Protein AF-A0A554KEC7-F1 (afdb_monomer_lite)

Foldseek 3Di:
DDPVLVVLLVQLLVLLLVLVVLVVVCVVVVNPVVSVVVNVVSVVVNVVSLVVSCVVPNNVVSCLLNVLSNLVSNVCCCCPVVVCPVVDDPVNVVVSVVSNVVSCVSPVPD

Radius of gyration: 15.35 Å; chains: 1; bounding box: 34×37×34 Å

Structure (mmCIF, N/CA/C/O backbone):
data_AF-A0A554KEC7-F1
#
_entry.id   AF-A0A554KEC7-F1
#
loop_
_atom_site.group_PDB
_atom_site.id
_atom_site.type_symbol
_atom_site.label_atom_id
_atom_site.label_alt_id
_atom_site.label_comp_id
_atom_site.label_asym_id
_atom_site.label_entity_id
_atom_site.label_seq_id
_atom_site.pdbx_PDB_ins_code
_atom_site.Cartn_x
_atom_site.Cartn_y
_atom_site.Cartn_z
_atom_site.occupancy
_atom_site.B_iso_or_equiv
_atom_site.auth_seq_id
_atom_site.auth_comp_id
_atom_site.auth_asym_id
_atom_site.auth_atom_id
_atom_site.pdbx_PDB_model_num
ATOM 1 N N . MET A 1 1 ? -18.067 -5.324 15.000 1.00 55.09 1 MET A N 1
ATOM 2 C CA . MET A 1 1 ? -17.530 -4.103 14.344 1.00 55.09 1 MET A CA 1
ATOM 3 C C . MET A 1 1 ? -18.666 -3.383 13.623 1.00 55.09 1 MET A C 1
ATOM 5 O O . MET A 1 1 ? -19.509 -4.067 13.065 1.00 55.09 1 MET A O 1
ATOM 9 N N . THR A 1 2 ? -18.745 -2.049 13.656 1.00 63.28 2 THR A N 1
ATOM 10 C CA . THR A 1 2 ? -19.805 -1.307 12.943 1.00 63.28 2 THR A CA 1
ATOM 11 C C . THR A 1 2 ? -19.380 -1.044 11.491 1.00 63.28 2 THR A C 1
ATOM 13 O O . THR A 1 2 ? -18.189 -0.877 11.221 1.00 63.28 2 THR A O 1
ATOM 16 N N . ILE A 1 3 ? -20.331 -0.981 10.554 1.00 63.09 3 ILE A N 1
ATOM 17 C CA . ILE A 1 3 ? -20.091 -0.670 9.126 1.00 63.09 3 ILE A CA 1
ATOM 18 C C . ILE A 1 3 ? -19.189 0.574 8.912 1.00 63.09 3 ILE A C 1
ATOM 20 O O . ILE A 1 3 ? -18.277 0.497 8.088 1.00 63.09 3 ILE A O 1
ATOM 24 N N . PRO A 1 4 ? -19.322 1.673 9.690 1.00 70.19 4 PRO A N 1
ATOM 25 C CA . PRO A 1 4 ? -18.437 2.837 9.580 1.00 70.19 4 PRO A CA 1
ATOM 26 C C . PRO A 1 4 ? -16.954 2.525 9.820 1.00 70.19 4 PRO A C 1
ATOM 28 O O . PRO A 1 4 ? -16.089 3.122 9.188 1.00 70.19 4 PRO A O 1
ATOM 31 N N . SER A 1 5 ? -16.648 1.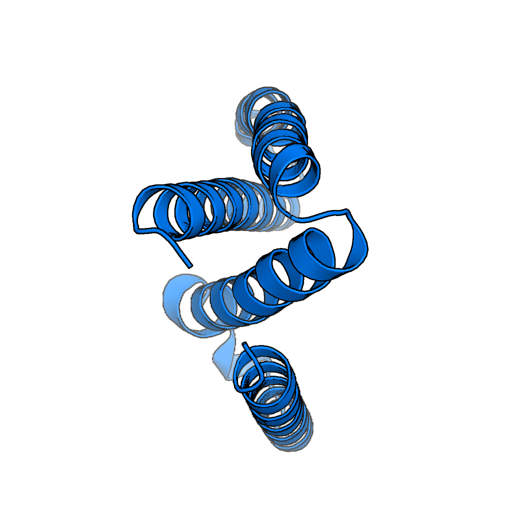573 10.711 1.00 79.56 5 SER A N 1
ATOM 32 C CA . SER A 1 5 ? -15.259 1.222 11.038 1.00 79.56 5 SER A CA 1
ATOM 33 C C . SER A 1 5 ? -14.555 0.456 9.916 1.00 79.56 5 SER A C 1
ATOM 35 O O . SER A 1 5 ? -13.393 0.730 9.633 1.00 79.56 5 SER A O 1
ATOM 37 N N . TRP A 1 6 ? -15.264 -0.440 9.226 1.00 85.00 6 TRP A N 1
ATOM 38 C CA . TRP A 1 6 ? -14.719 -1.149 8.065 1.00 85.00 6 TRP A CA 1
ATOM 39 C C . TRP A 1 6 ? -14.563 -0.244 6.847 1.00 85.00 6 TRP A C 1
ATOM 41 O O . TRP A 1 6 ? -13.586 -0.381 6.117 1.00 85.00 6 TRP A O 1
ATOM 51 N N . LEU A 1 7 ? -15.470 0.719 6.663 1.00 89.19 7 LEU A N 1
ATOM 52 C CA . LEU A 1 7 ? -15.330 1.724 5.615 1.00 89.19 7 LEU A CA 1
ATOM 53 C C . LEU A 1 7 ? -14.073 2.582 5.827 1.00 89.19 7 LEU A C 1
ATOM 55 O O . LEU A 1 7 ? -13.317 2.792 4.884 1.00 89.19 7 LEU A O 1
ATOM 59 N N . ALA A 1 8 ? -13.808 3.022 7.061 1.00 90.50 8 ALA A N 1
ATOM 60 C CA . ALA A 1 8 ? -12.601 3.785 7.384 1.00 90.50 8 ALA A CA 1
ATOM 61 C C . ALA A 1 8 ? -11.312 2.981 7.130 1.00 90.50 8 ALA A C 1
ATOM 63 O O . ALA A 1 8 ? -10.363 3.512 6.556 1.00 90.50 8 ALA A O 1
ATOM 64 N N . ILE A 1 9 ? -11.300 1.692 7.492 1.00 92.31 9 ILE A N 1
ATOM 65 C CA . ILE A 1 9 ? -10.187 0.775 7.195 1.00 92.31 9 ILE A CA 1
ATOM 66 C C . ILE A 1 9 ? -9.998 0.628 5.682 1.00 92.31 9 ILE A C 1
ATOM 68 O O . ILE A 1 9 ? -8.882 0.771 5.193 1.00 92.31 9 ILE A O 1
ATOM 72 N N . ALA A 1 10 ? -11.077 0.388 4.933 1.00 93.19 10 ALA A N 1
ATOM 73 C CA . ALA A 1 10 ? -11.017 0.236 3.482 1.00 93.19 10 ALA A CA 1
ATOM 74 C C . ALA A 1 10 ? -10.465 1.497 2.797 1.00 93.19 10 ALA A C 1
ATOM 76 O O . ALA A 1 10 ? -9.620 1.392 1.911 1.00 93.19 10 ALA A O 1
ATOM 77 N N . VAL A 1 11 ? -10.886 2.686 3.243 1.00 94.75 11 VAL A N 1
ATOM 78 C CA . VAL A 1 11 ? -10.353 3.964 2.749 1.00 94.75 11 VAL A CA 1
ATOM 79 C C . VAL A 1 11 ? -8.867 4.104 3.079 1.00 94.75 11 VAL A C 1
ATOM 81 O O . VAL A 1 11 ? -8.091 4.445 2.190 1.00 94.75 11 VAL A O 1
ATOM 84 N N . ALA A 1 12 ? -8.448 3.803 4.312 1.00 95.50 12 ALA A N 1
ATOM 85 C CA . ALA A 1 12 ? -7.039 3.875 4.701 1.00 95.50 12 ALA A CA 1
ATOM 86 C C . ALA A 1 12 ? -6.160 2.950 3.843 1.00 95.50 12 ALA A C 1
ATOM 88 O O . ALA A 1 12 ? -5.132 3.377 3.318 1.00 95.50 12 ALA A O 1
ATOM 89 N N . VAL A 1 13 ? -6.608 1.709 3.623 1.00 96.75 13 VAL A N 1
ATOM 90 C CA . VAL A 1 13 ? -5.919 0.736 2.763 1.00 96.75 13 VAL A CA 1
ATOM 91 C C . VAL A 1 13 ? -5.877 1.213 1.312 1.00 96.75 13 VAL A C 1
ATOM 93 O O . VAL A 1 13 ? -4.823 1.141 0.689 1.00 96.75 13 VAL A O 1
ATOM 96 N N . ALA A 1 14 ? -6.977 1.741 0.768 1.00 96.25 14 ALA A N 1
ATOM 97 C CA . ALA A 1 14 ? -7.026 2.222 -0.613 1.00 96.25 14 ALA A CA 1
ATOM 98 C C . ALA A 1 14 ? -6.085 3.415 -0.853 1.00 96.25 14 ALA A C 1
ATOM 100 O O . ALA A 1 14 ? -5.369 3.452 -1.859 1.00 96.25 14 ALA A O 1
ATOM 101 N N . VAL A 1 15 ? -6.044 4.372 0.078 1.00 96.75 15 VAL A N 1
ATOM 102 C CA . VAL A 1 15 ? -5.139 5.530 0.010 1.00 96.75 15 VAL A CA 1
ATOM 103 C C . VAL A 1 15 ? -3.682 5.077 0.118 1.00 96.75 15 VAL A C 1
ATOM 105 O O . VAL A 1 15 ? -2.858 5.479 -0.704 1.00 96.75 15 VAL A O 1
ATOM 108 N N . ALA A 1 16 ? -3.365 4.190 1.064 1.00 97.06 16 ALA A N 1
ATOM 109 C CA . ALA A 1 16 ? -2.019 3.640 1.225 1.00 97.06 16 ALA A CA 1
ATOM 110 C C . ALA A 1 16 ? -1.571 2.802 0.018 1.00 97.06 16 ALA A C 1
ATOM 112 O O . ALA A 1 16 ? -0.447 2.955 -0.459 1.00 97.06 16 ALA A O 1
ATOM 113 N N . ALA A 1 17 ? -2.451 1.972 -0.542 1.00 96.81 17 ALA A N 1
ATOM 114 C CA . ALA A 1 17 ? -2.163 1.191 -1.741 1.00 96.81 17 ALA A CA 1
ATOM 115 C C . ALA A 1 17 ? -1.918 2.096 -2.957 1.00 96.81 17 ALA A C 1
ATOM 117 O O . ALA A 1 17 ? -1.008 1.837 -3.748 1.00 96.81 17 ALA A O 1
ATOM 118 N N . SER A 1 18 ? -2.676 3.189 -3.079 1.00 95.50 18 SER A N 1
ATOM 119 C CA . SER A 1 18 ? -2.467 4.200 -4.119 1.00 95.50 18 SER A CA 1
ATOM 120 C C . SER A 1 18 ? -1.110 4.886 -3.957 1.00 95.50 18 SER A C 1
ATOM 122 O O . SER A 1 18 ? -0.359 4.980 -4.925 1.00 95.50 18 SER A O 1
ATOM 124 N N . ALA A 1 19 ? -0.752 5.296 -2.735 1.00 96.38 19 ALA A N 1
ATOM 125 C CA . ALA A 1 19 ? 0.553 5.885 -2.434 1.00 96.38 19 ALA A CA 1
ATOM 126 C C . ALA A 1 19 ? 1.705 4.931 -2.784 1.00 96.38 19 ALA A C 1
ATOM 128 O O . ALA A 1 19 ? 2.642 5.332 -3.471 1.00 96.38 19 ALA A O 1
ATOM 129 N N . ASN A 1 20 ? 1.597 3.657 -2.395 1.00 95.81 20 ASN A N 1
ATOM 130 C CA . ASN A 1 20 ? 2.586 2.626 -2.717 1.00 95.81 20 ASN A CA 1
ATOM 131 C C . ASN A 1 20 ? 2.708 2.395 -4.229 1.00 95.81 20 ASN A C 1
ATOM 133 O O . ASN A 1 20 ? 3.816 2.274 -4.744 1.00 95.81 20 ASN A O 1
ATOM 137 N N . SER A 1 21 ? 1.587 2.388 -4.952 1.00 94.69 21 SER A N 1
ATOM 138 C CA . SER A 1 21 ? 1.577 2.208 -6.409 1.00 94.69 21 SER A CA 1
ATOM 139 C C . SER A 1 21 ? 2.218 3.395 -7.131 1.00 94.69 21 SER A C 1
ATOM 141 O O . SER A 1 21 ? 3.027 3.205 -8.035 1.00 94.69 21 SER A O 1
ATOM 143 N N . VAL A 1 22 ? 1.909 4.625 -6.707 1.00 94.88 22 VAL A N 1
ATOM 144 C CA . VAL A 1 22 ? 2.538 5.844 -7.243 1.00 94.88 22 VAL A CA 1
ATOM 145 C C . VAL A 1 22 ? 4.029 5.869 -6.914 1.00 94.88 22 VAL A C 1
ATOM 147 O O . VAL A 1 22 ? 4.827 6.234 -7.772 1.00 94.88 22 VAL A O 1
ATOM 150 N N . ALA A 1 23 ? 4.428 5.449 -5.712 1.00 94.31 23 ALA A N 1
ATOM 151 C CA . ALA A 1 23 ? 5.835 5.359 -5.334 1.00 94.31 23 ALA A CA 1
ATOM 152 C C . ALA A 1 23 ? 6.588 4.331 -6.192 1.00 94.31 23 ALA A C 1
ATOM 154 O O . ALA A 1 23 ? 7.695 4.612 -6.650 1.00 94.31 23 ALA A O 1
ATOM 155 N N . ALA A 1 24 ? 5.973 3.176 -6.466 1.00 92.75 24 ALA A N 1
ATOM 156 C CA . ALA A 1 24 ? 6.528 2.165 -7.361 1.00 92.75 24 ALA A CA 1
ATOM 157 C C . ALA A 1 24 ? 6.679 2.695 -8.798 1.00 92.75 24 ALA A C 1
ATOM 159 O O . ALA A 1 24 ? 7.743 2.538 -9.397 1.00 92.75 24 ALA A O 1
ATOM 160 N N . LEU A 1 25 ? 5.664 3.390 -9.328 1.00 93.12 25 LEU A N 1
ATOM 161 C CA . LEU A 1 25 ? 5.733 4.051 -10.638 1.00 93.12 25 LEU A CA 1
ATOM 162 C C . LEU A 1 25 ? 6.827 5.121 -10.682 1.00 93.12 25 LEU A C 1
ATOM 164 O O . LEU A 1 25 ? 7.594 5.177 -11.640 1.00 93.12 25 LEU A O 1
ATOM 168 N N . TRP A 1 26 ? 6.935 5.936 -9.633 1.00 94.19 26 TRP A N 1
ATOM 169 C CA . TRP A 1 26 ? 7.950 6.979 -9.529 1.00 94.19 26 TRP A CA 1
ATOM 170 C C . TRP A 1 26 ? 9.366 6.402 -9.542 1.00 94.19 26 TRP A C 1
ATOM 172 O O . TRP A 1 26 ? 10.227 6.889 -10.277 1.00 94.19 26 TRP A O 1
ATOM 182 N N . ALA A 1 27 ? 9.602 5.339 -8.770 1.00 90.50 27 ALA A N 1
ATOM 183 C CA . ALA A 1 27 ? 10.883 4.642 -8.737 1.00 90.50 27 ALA A CA 1
ATOM 184 C C . ALA A 1 27 ? 11.194 3.944 -10.073 1.00 90.50 27 ALA A C 1
ATOM 186 O O . ALA A 1 27 ? 12.328 4.008 -10.550 1.00 90.50 27 ALA A O 1
ATOM 187 N N . GLY A 1 28 ? 10.189 3.320 -10.695 1.00 88.62 28 GLY A N 1
ATOM 188 C CA . GLY A 1 28 ? 10.316 2.668 -11.999 1.00 88.62 28 GLY A CA 1
ATOM 189 C C . GLY A 1 28 ? 10.639 3.647 -13.131 1.00 88.62 28 GLY A C 1
ATOM 190 O O . GLY A 1 28 ? 11.461 3.341 -13.994 1.00 88.62 28 GLY A O 1
ATOM 191 N N . ASP A 1 29 ? 10.069 4.852 -13.092 1.00 89.75 29 ASP A N 1
ATOM 192 C CA . ASP A 1 29 ? 10.276 5.912 -14.086 1.00 89.75 29 ASP A CA 1
ATOM 193 C C . ASP A 1 29 ? 11.445 6.850 -13.729 1.00 89.75 29 ASP A C 1
ATOM 195 O O . ASP A 1 29 ? 11.383 8.066 -13.916 1.00 89.75 29 ASP A O 1
ATOM 199 N N . LYS A 1 30 ? 12.524 6.294 -13.157 1.00 89.75 30 LYS A N 1
ATOM 200 C CA . LYS A 1 30 ? 13.775 7.009 -12.829 1.00 89.75 30 LYS A CA 1
ATOM 201 C C . LYS A 1 30 ? 13.561 8.310 -12.045 1.00 89.75 30 LYS A C 1
ATOM 203 O O . LYS A 1 30 ? 14.259 9.297 -12.272 1.00 89.75 30 LYS A O 1
ATOM 208 N N . LEU A 1 31 ? 12.619 8.296 -11.104 1.00 90.69 31 LEU A N 1
ATOM 209 C CA . LEU 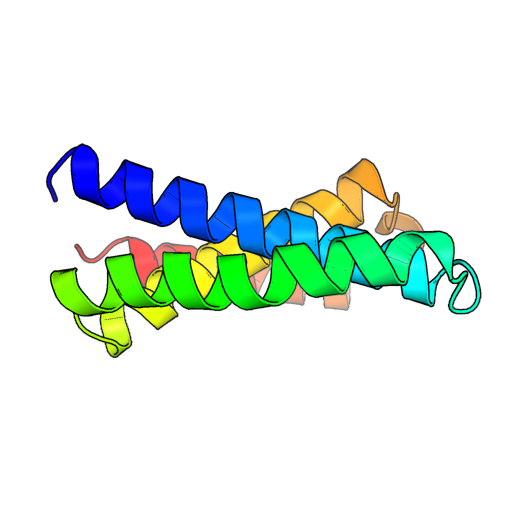A 1 31 ? 12.274 9.436 -10.255 1.00 90.69 31 LEU A CA 1
ATOM 210 C C . LEU A 1 31 ? 1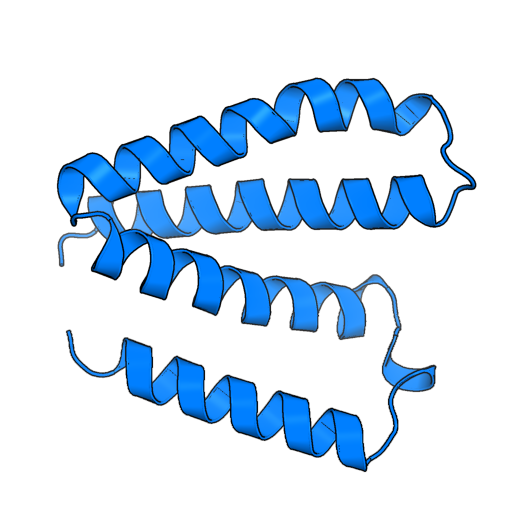1.691 10.632 -11.022 1.00 90.69 31 LEU A C 1
ATOM 212 O O . LEU A 1 31 ? 11.891 11.782 -10.626 1.00 90.69 31 LEU A O 1
ATOM 216 N N . SER A 1 32 ? 10.924 10.371 -12.084 1.00 90.69 32 SER A N 1
ATOM 217 C CA . SER A 1 32 ? 10.229 11.405 -12.856 1.00 90.69 32 SER A CA 1
ATOM 218 C C . SER A 1 32 ? 9.468 12.394 -11.954 1.00 90.69 32 SER A C 1
ATOM 220 O O . SER A 1 32 ? 8.675 11.983 -11.100 1.00 90.69 32 SER A O 1
ATOM 222 N N . PRO A 1 33 ? 9.669 13.715 -12.121 1.00 91.00 33 PRO A N 1
ATOM 223 C CA . PRO A 1 33 ? 9.127 14.720 -11.208 1.00 91.00 33 PRO A CA 1
ATOM 224 C C . PRO A 1 33 ? 7.595 14.786 -11.218 1.00 91.00 33 PRO A C 1
ATOM 226 O O . PRO A 1 33 ? 7.013 15.372 -10.311 1.00 91.00 33 PRO A O 1
ATOM 229 N N . ILE A 1 34 ? 6.927 14.167 -12.197 1.00 91.81 34 ILE A N 1
ATOM 230 C CA . ILE A 1 34 ? 5.465 14.173 -12.322 1.00 91.81 34 ILE A CA 1
ATOM 231 C C . ILE A 1 34 ? 4.752 13.442 -11.173 1.00 91.81 34 ILE A C 1
ATOM 233 O O . ILE A 1 34 ? 3.629 13.799 -10.821 1.00 91.81 34 ILE A O 1
ATOM 237 N N . TYR A 1 35 ? 5.406 12.459 -10.547 1.00 92.50 35 TYR A N 1
ATOM 238 C CA . TYR A 1 35 ? 4.828 11.687 -9.441 1.00 92.50 35 TYR A CA 1
ATOM 239 C C . TYR A 1 35 ? 5.080 12.324 -8.068 1.00 92.50 35 TYR A C 1
ATOM 241 O O . TYR A 1 35 ? 4.381 12.010 -7.104 1.00 92.50 35 TYR A O 1
ATOM 249 N N . LEU A 1 36 ? 6.042 13.247 -7.965 1.00 91.19 36 LEU A N 1
ATOM 250 C CA . LEU A 1 36 ? 6.407 13.890 -6.701 1.00 91.19 36 LEU A CA 1
ATOM 251 C C . LEU A 1 36 ? 5.238 14.689 -6.080 1.00 91.19 36 LEU A C 1
ATOM 253 O O . LEU A 1 36 ? 4.983 14.507 -4.887 1.00 91.19 36 LEU A O 1
ATOM 257 N N . PRO A 1 37 ? 4.467 15.509 -6.831 1.00 94.44 37 PRO A N 1
ATOM 258 C CA . PRO A 1 37 ? 3.298 16.201 -6.283 1.00 94.44 37 PRO A CA 1
ATOM 259 C C . PRO A 1 37 ? 2.220 15.237 -5.775 1.00 94.44 37 PRO A C 1
ATOM 261 O O . PRO A 1 37 ? 1.621 15.475 -4.729 1.00 94.44 37 PRO A O 1
ATOM 264 N N . LEU A 1 38 ? 1.999 14.126 -6.488 1.00 93.69 38 LEU A N 1
ATOM 265 C CA . LEU A 1 38 ? 1.054 13.088 -6.074 1.00 93.69 38 LEU A CA 1
ATOM 266 C C . LEU A 1 38 ? 1.479 12.459 -4.743 1.00 93.69 38 LEU A C 1
ATOM 268 O O . LEU A 1 38 ? 0.651 12.320 -3.848 1.00 93.69 38 LEU A O 1
ATOM 272 N N . LEU A 1 39 ? 2.765 12.142 -4.573 1.00 94.12 39 LEU A N 1
ATOM 273 C CA . LEU A 1 39 ? 3.296 11.591 -3.321 1.00 94.12 39 LEU A CA 1
ATOM 274 C C . LEU A 1 39 ? 3.237 12.589 -2.161 1.00 94.12 39 LEU A C 1
ATOM 276 O O . LEU A 1 39 ? 2.904 12.198 -1.042 1.00 94.12 39 LEU A O 1
ATOM 280 N N . LEU A 1 40 ? 3.494 13.873 -2.425 1.00 94.94 40 LEU A N 1
ATOM 281 C CA . LEU A 1 40 ? 3.363 14.951 -1.439 1.00 94.94 40 LEU A CA 1
ATOM 282 C C . LEU A 1 40 ? 1.934 15.083 -0.896 1.00 94.94 40 LEU A C 1
ATOM 284 O O . LEU A 1 40 ? 1.764 15.424 0.271 1.00 94.94 40 LEU A O 1
ATOM 288 N N . ILE A 1 41 ? 0.921 14.793 -1.716 1.00 95.06 41 ILE A N 1
ATOM 289 C CA . ILE A 1 41 ? -0.491 14.820 -1.308 1.00 95.06 41 ILE A CA 1
ATOM 290 C C . ILE A 1 41 ? -0.907 13.493 -0.661 1.00 95.06 41 ILE A C 1
ATOM 292 O O . ILE A 1 41 ? -1.584 13.487 0.366 1.00 95.06 41 ILE A O 1
ATOM 296 N N . LEU A 1 42 ? -0.509 12.359 -1.239 1.00 95.06 42 LEU A N 1
ATOM 297 C CA . LEU A 1 42 ? -0.921 11.039 -0.758 1.00 95.06 42 LEU A CA 1
ATOM 298 C C . LEU A 1 42 ? -0.295 10.691 0.593 1.00 95.06 42 LEU A C 1
ATOM 300 O O . LEU A 1 42 ? -0.983 10.141 1.446 1.00 95.06 42 LEU A O 1
ATOM 304 N N . SER A 1 43 ? 0.969 11.050 0.825 1.00 94.56 43 SER A N 1
ATOM 305 C CA . SER A 1 43 ? 1.674 10.753 2.078 1.00 94.56 43 SER A CA 1
ATOM 306 C C . SER A 1 43 ? 0.931 11.253 3.332 1.00 94.56 43 SER A C 1
ATOM 308 O O . SER A 1 43 ? 0.583 10.425 4.179 1.00 94.56 43 SER A O 1
ATOM 310 N N . PRO A 1 44 ? 0.574 12.548 3.470 1.00 96.19 44 PRO A N 1
ATOM 311 C CA . PRO A 1 44 ? -0.191 13.009 4.628 1.00 96.19 44 PRO A CA 1
ATOM 312 C C . PRO A 1 44 ? -1.583 12.368 4.711 1.00 96.19 44 PRO A C 1
ATOM 314 O O . PRO A 1 44 ? -2.057 12.106 5.814 1.00 96.19 44 PRO A O 1
ATOM 317 N N . LEU A 1 45 ? -2.228 12.053 3.581 1.00 95.19 45 LEU A N 1
ATOM 318 C CA . LEU A 1 45 ? -3.524 11.364 3.584 1.00 95.19 45 LEU A CA 1
ATOM 319 C C . LEU A 1 45 ? -3.429 9.943 4.153 1.00 95.19 45 LEU A C 1
ATOM 321 O O . LEU A 1 45 ? -4.332 9.527 4.884 1.00 95.19 45 LEU A O 1
ATOM 325 N N . VAL A 1 46 ? -2.340 9.218 3.884 1.00 96.38 46 VAL A N 1
ATOM 326 C CA . VAL A 1 46 ? -2.081 7.909 4.506 1.00 96.38 46 VAL A CA 1
ATOM 327 C C . VAL A 1 46 ? -2.022 8.054 6.026 1.00 96.38 46 VAL A C 1
ATOM 329 O O . VAL A 1 46 ? -2.737 7.351 6.737 1.00 96.38 46 VAL A O 1
ATOM 332 N N . PHE A 1 47 ? -1.254 9.019 6.539 1.00 95.31 47 PHE A N 1
ATOM 333 C CA . PHE A 1 47 ? -1.142 9.235 7.986 1.00 95.31 47 PHE A CA 1
ATOM 334 C C . PHE A 1 47 ? -2.457 9.690 8.630 1.00 95.31 47 PHE A C 1
ATOM 336 O O . PHE A 1 47 ? -2.804 9.216 9.713 1.00 95.31 47 PHE A O 1
ATOM 343 N N . VAL A 1 48 ? -3.220 10.567 7.971 1.00 95.38 48 VAL A N 1
ATOM 344 C CA . VAL A 1 48 ? -4.524 11.032 8.472 1.00 95.38 48 VAL A CA 1
ATOM 345 C C . VAL A 1 48 ? -5.530 9.884 8.531 1.00 95.38 48 VAL A C 1
ATOM 347 O O . VAL A 1 48 ? -6.159 9.671 9.567 1.00 95.38 48 VAL A O 1
ATOM 350 N N . THR A 1 49 ? -5.672 9.114 7.451 1.00 94.44 49 THR A N 1
ATOM 351 C CA . THR A 1 49 ? -6.623 7.990 7.404 1.00 94.44 49 THR A CA 1
ATOM 352 C C . THR A 1 49 ? -6.253 6.889 8.397 1.00 94.44 49 THR A C 1
ATOM 354 O O . THR A 1 49 ? -7.128 6.383 9.103 1.00 94.44 49 THR A O 1
ATOM 357 N N . PHE A 1 50 ? -4.962 6.592 8.550 1.00 93.69 50 PHE A N 1
ATOM 358 C CA . PHE A 1 50 ? -4.465 5.679 9.577 1.00 93.69 50 PHE A CA 1
ATOM 359 C C . PHE A 1 50 ? -4.749 6.187 11.000 1.00 93.69 50 PHE A C 1
ATOM 361 O O . PHE A 1 50 ? -5.211 5.433 11.863 1.00 93.69 50 PHE A O 1
ATOM 368 N N . GLY A 1 51 ? -4.516 7.479 11.248 1.00 93.06 51 GLY A N 1
ATOM 369 C CA . GLY A 1 51 ? -4.781 8.126 12.532 1.00 93.06 51 GLY A CA 1
ATOM 370 C C . GLY A 1 51 ? -6.254 8.047 12.935 1.00 93.06 51 GLY A C 1
ATOM 371 O O . GLY A 1 51 ? -6.557 7.710 14.078 1.00 93.06 51 GLY A O 1
ATOM 372 N N . ILE A 1 52 ? -7.173 8.263 11.989 1.00 92.06 52 ILE A N 1
ATOM 373 C CA . ILE A 1 52 ? -8.625 8.152 12.212 1.00 92.06 52 ILE A CA 1
ATOM 374 C C . ILE A 1 52 ? -9.024 6.735 12.643 1.00 92.06 52 ILE A C 1
ATOM 376 O O . ILE A 1 52 ? -9.829 6.562 13.559 1.00 92.06 52 ILE A O 1
ATOM 380 N N . VAL A 1 53 ? -8.464 5.697 12.019 1.00 91.62 53 VAL A N 1
ATOM 381 C CA . VAL A 1 53 ? -8.755 4.315 12.434 1.00 91.62 53 VAL A CA 1
ATOM 382 C C . VAL A 1 53 ? -8.153 4.039 13.814 1.00 91.62 53 VAL A C 1
ATOM 384 O O . VAL A 1 53 ? -8.823 3.469 14.681 1.00 91.62 53 VAL A O 1
ATOM 387 N N . THR A 1 54 ? -6.929 4.510 14.050 1.00 93.00 54 THR A N 1
ATOM 388 C CA . THR A 1 54 ? -6.191 4.318 15.305 1.00 93.00 54 THR A CA 1
ATOM 389 C C . THR A 1 54 ? -6.906 4.915 16.513 1.00 93.00 54 THR A C 1
ATOM 391 O O . THR A 1 54 ? -6.991 4.251 17.546 1.00 93.00 54 THR A O 1
ATOM 394 N N . THR A 1 55 ? -7.481 6.116 16.406 1.00 91.00 55 THR A N 1
ATOM 395 C CA . THR A 1 55 ? -8.227 6.737 17.518 1.00 91.00 55 THR A CA 1
ATOM 396 C C . THR A 1 55 ? -9.476 5.946 17.910 1.00 91.00 55 THR A C 1
ATOM 398 O O . THR A 1 55 ? -9.909 6.019 19.057 1.00 91.00 55 THR A O 1
ATOM 401 N N . SER A 1 56 ? -10.035 5.153 16.990 1.00 86.00 56 SER A N 1
ATOM 402 C CA . SER A 1 56 ? -11.247 4.358 17.229 1.00 86.00 56 SER A CA 1
ATOM 403 C C . SER A 1 56 ? -10.993 2.911 17.676 1.00 86.00 56 SER A C 1
ATOM 405 O O . SER A 1 56 ? -11.856 2.311 18.319 1.00 86.00 56 SER A O 1
ATOM 407 N N . LYS A 1 57 ? -9.842 2.320 17.319 1.00 82.94 57 LYS A N 1
ATOM 408 C CA . LYS A 1 57 ? -9.531 0.890 17.541 1.00 82.94 57 LYS A CA 1
ATOM 409 C C . LYS A 1 57 ? -8.268 0.630 18.359 1.00 82.94 57 LYS A C 1
ATOM 411 O O . LYS A 1 57 ? -8.036 -0.508 18.754 1.00 82.94 57 LYS A O 1
ATOM 416 N N . GLY A 1 58 ? -7.470 1.659 18.626 1.00 88.50 58 GLY A N 1
ATOM 417 C CA . GLY A 1 5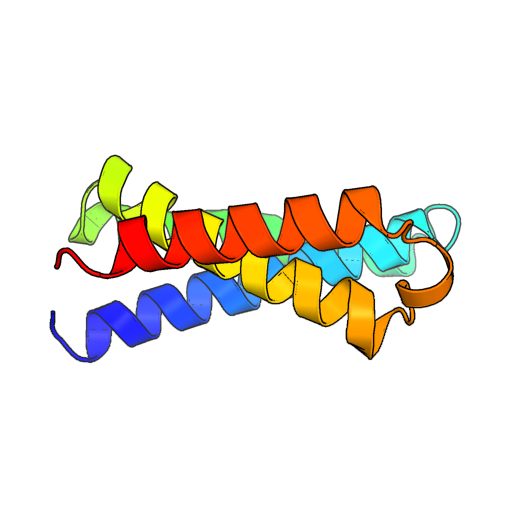8 ? -6.139 1.518 19.200 1.00 88.50 58 GLY A CA 1
ATOM 418 C C . GLY A 1 58 ? -5.097 1.127 18.151 1.00 88.50 58 GLY A C 1
ATOM 419 O O . GLY A 1 58 ? -5.397 0.508 17.129 1.00 88.50 58 GLY A O 1
ATOM 420 N N . LEU A 1 59 ? -3.846 1.497 18.425 1.00 89.8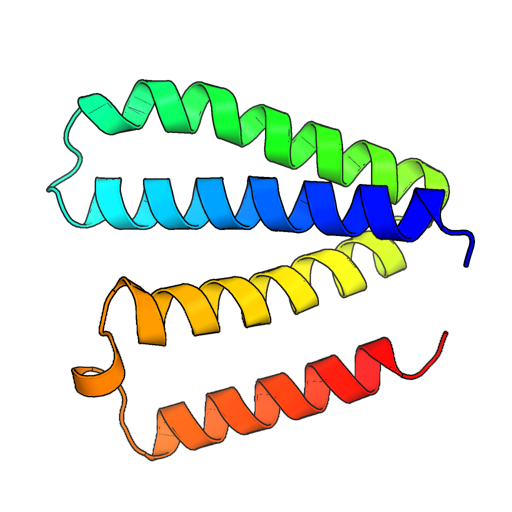1 59 LEU A N 1
ATOM 421 C CA . LEU A 1 59 ? -2.740 1.389 17.471 1.00 89.81 59 LEU A CA 1
ATOM 422 C C . LEU A 1 59 ? -2.458 -0.052 17.037 1.00 89.81 59 LEU A C 1
ATOM 424 O O . LEU A 1 59 ? -2.278 -0.304 15.853 1.00 89.81 59 LEU A O 1
ATOM 428 N N . SER A 1 60 ? -2.456 -0.999 17.980 1.00 89.38 60 SER A N 1
ATOM 429 C CA . SER A 1 60 ? -2.115 -2.398 17.688 1.00 89.38 60 SER A CA 1
ATOM 430 C C . SER A 1 60 ? -3.104 -3.050 16.717 1.00 89.38 60 SER A C 1
ATOM 432 O O . SER A 1 60 ? -2.682 -3.693 15.759 1.00 89.38 60 SER A O 1
ATOM 434 N N . ILE A 1 61 ? -4.410 -2.836 16.920 1.00 86.25 61 ILE A N 1
ATOM 435 C CA . ILE A 1 61 ? -5.451 -3.393 16.045 1.00 86.25 61 ILE A CA 1
ATOM 436 C C . ILE A 1 61 ? -5.459 -2.658 14.703 1.00 86.25 61 ILE A C 1
ATOM 438 O O . ILE A 1 61 ? -5.526 -3.299 13.658 1.00 86.25 61 ILE A O 1
ATOM 442 N N . ALA A 1 62 ? -5.372 -1.323 14.716 1.00 89.75 62 ALA A N 1
ATOM 443 C CA . ALA A 1 62 ? -5.386 -0.525 13.493 1.00 89.75 62 ALA A CA 1
ATOM 444 C C . ALA A 1 62 ? -4.195 -0.848 12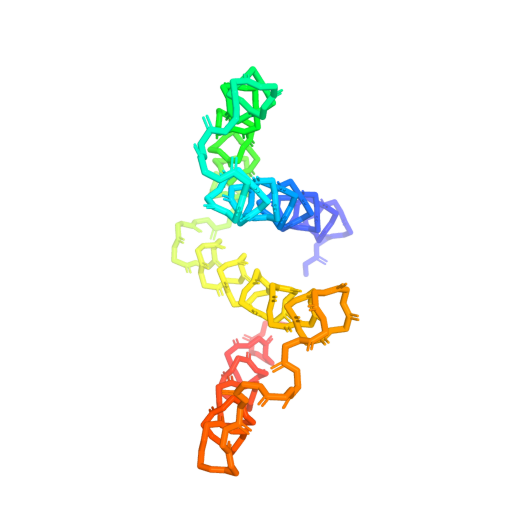.578 1.00 89.75 62 ALA A C 1
ATOM 446 O O . ALA A 1 62 ? -4.416 -1.164 11.413 1.00 89.75 62 ALA A O 1
ATOM 447 N N . SER A 1 63 ? -2.967 -0.845 13.112 1.00 91.94 63 SER A N 1
ATOM 448 C CA . SER A 1 63 ? -1.760 -1.251 12.375 1.00 91.94 63 SER A CA 1
ATOM 449 C C . SER A 1 63 ? -1.887 -2.681 11.875 1.00 91.94 63 SER A C 1
ATOM 451 O O . SER A 1 63 ? -1.795 -2.922 10.678 1.00 91.94 63 SER A O 1
ATOM 453 N N . GLY A 1 64 ? -2.224 -3.618 12.764 1.00 91.56 64 GLY A N 1
ATOM 454 C CA . GLY A 1 64 ? -2.340 -5.023 12.399 1.00 91.56 64 GLY A CA 1
ATOM 455 C C . GLY A 1 64 ? -3.300 -5.281 11.238 1.00 91.56 64 GLY A C 1
ATOM 456 O O . GLY A 1 64 ? -2.966 -6.023 10.318 1.00 91.56 64 GLY A O 1
ATOM 457 N N . VAL A 1 65 ? -4.475 -4.649 11.246 1.00 91.25 65 VAL A N 1
ATOM 458 C CA . VAL A 1 65 ? -5.482 -4.828 10.193 1.00 91.25 65 VAL A CA 1
ATOM 459 C C . VAL A 1 65 ? -5.111 -4.072 8.916 1.00 91.25 65 VAL A C 1
ATOM 461 O O . VAL A 1 65 ? -5.146 -4.664 7.837 1.00 91.25 65 VAL A O 1
ATOM 464 N N . ILE A 1 66 ? -4.766 -2.783 9.014 1.00 93.94 66 ILE A N 1
ATOM 465 C CA . ILE A 1 66 ? -4.474 -1.948 7.839 1.00 93.94 66 ILE A CA 1
ATOM 466 C C . ILE A 1 66 ? -3.230 -2.462 7.122 1.00 93.94 66 ILE A C 1
ATOM 468 O O . ILE A 1 66 ? -3.287 -2.655 5.911 1.00 93.94 66 ILE A O 1
ATOM 472 N N . ASP A 1 67 ? -2.143 -2.735 7.843 1.00 94.44 67 ASP A N 1
ATOM 473 C CA . ASP A 1 67 ? -0.878 -3.145 7.232 1.00 94.44 67 ASP A CA 1
ATOM 474 C C . ASP A 1 67 ? -1.005 -4.530 6.589 1.00 94.44 67 ASP A C 1
ATOM 476 O O . ASP A 1 67 ? -0.523 -4.747 5.480 1.00 94.44 67 ASP A O 1
ATOM 480 N N . SER A 1 68 ? -1.741 -5.450 7.219 1.00 94.44 68 SER A N 1
ATOM 481 C CA . SER A 1 68 ? -2.011 -6.768 6.636 1.00 94.44 68 SER A CA 1
ATOM 482 C C . SER A 1 68 ? -2.836 -6.678 5.349 1.00 94.44 68 SER A C 1
ATOM 484 O O . SER A 1 68 ? -2.497 -7.295 4.338 1.00 94.44 68 SER A O 1
ATOM 486 N N . LEU A 1 69 ? -3.911 -5.885 5.352 1.00 94.19 69 LEU A N 1
ATOM 487 C CA . LEU A 1 69 ? -4.722 -5.663 4.152 1.00 94.19 69 LEU A CA 1
ATOM 488 C C . LEU A 1 69 ? -3.941 -4.918 3.069 1.00 94.19 69 LEU A C 1
ATOM 490 O O . LEU A 1 69 ? -4.094 -5.225 1.885 1.00 94.19 69 LEU A O 1
ATOM 494 N N . LEU A 1 70 ? -3.087 -3.972 3.459 1.00 96.38 70 LEU A N 1
ATOM 495 C CA . LEU A 1 70 ? -2.206 -3.253 2.553 1.00 96.38 70 LEU A CA 1
ATOM 496 C C . LEU A 1 70 ? -1.225 -4.210 1.882 1.00 96.38 70 LEU A C 1
ATOM 498 O O . LEU A 1 70 ? -1.109 -4.152 0.665 1.00 96.38 70 LEU A O 1
ATOM 502 N N . VAL A 1 71 ? -0.596 -5.121 2.631 1.00 95.69 71 VAL A N 1
ATOM 503 C CA . VAL A 1 71 ? 0.290 -6.159 2.080 1.00 95.69 71 VAL A CA 1
ATOM 504 C C . VAL A 1 71 ? -0.444 -7.018 1.052 1.00 95.69 71 VAL A C 1
ATOM 506 O O . VAL A 1 71 ? 0.058 -7.195 -0.055 1.00 95.69 71 VAL A O 1
ATOM 509 N N . LEU A 1 72 ? -1.646 -7.515 1.364 1.00 94.75 72 LEU A N 1
ATOM 510 C CA . LEU A 1 72 ? -2.432 -8.294 0.397 1.00 94.75 72 LEU A CA 1
ATOM 511 C C . LEU A 1 72 ? -2.758 -7.480 -0.860 1.00 94.75 72 LEU A C 1
ATOM 513 O O . LEU A 1 72 ? -2.629 -7.973 -1.981 1.00 94.75 72 LEU A O 1
ATOM 517 N N . THR A 1 73 ? -3.163 -6.225 -0.671 1.00 95.19 73 THR A N 1
ATOM 518 C CA . THR A 1 73 ? -3.569 -5.336 -1.762 1.00 95.19 73 THR A CA 1
ATOM 519 C C . THR A 1 73 ? -2.382 -4.974 -2.653 1.00 95.19 73 THR A C 1
ATOM 521 O O . THR A 1 73 ? -2.501 -5.035 -3.874 1.00 95.19 73 THR A O 1
ATOM 524 N N . THR A 1 74 ? -1.221 -4.645 -2.085 1.00 94.81 74 THR A N 1
ATOM 525 C CA . THR A 1 74 ? -0.020 -4.324 -2.867 1.00 94.81 74 THR A CA 1
ATOM 526 C C . THR A 1 74 ? 0.576 -5.548 -3.539 1.00 94.81 74 THR A C 1
ATOM 528 O O . THR A 1 74 ? 0.994 -5.430 -4.686 1.00 94.81 74 THR A O 1
ATOM 531 N N . MET A 1 75 ? 0.557 -6.725 -2.901 1.00 94.75 75 MET A N 1
ATOM 532 C CA . MET A 1 75 ? 0.920 -7.983 -3.565 1.00 94.75 75 MET A CA 1
ATOM 533 C C . MET A 1 75 ? 0.028 -8.229 -4.783 1.00 94.75 75 MET A C 1
ATOM 535 O O . MET A 1 75 ? 0.532 -8.523 -5.864 1.00 94.75 75 MET A O 1
ATOM 539 N N . PHE A 1 76 ? -1.290 -8.068 -4.637 1.00 94.06 76 PHE A N 1
ATOM 540 C CA . PHE A 1 76 ? -2.226 -8.220 -5.748 1.00 94.06 76 PHE A CA 1
ATOM 541 C C . PHE A 1 76 ? -1.963 -7.201 -6.866 1.00 94.06 76 PHE A C 1
ATOM 543 O O . PHE A 1 76 ? -1.901 -7.579 -8.034 1.00 94.06 76 PHE A O 1
ATOM 550 N N . ILE A 1 77 ? -1.755 -5.927 -6.523 1.00 94.38 77 ILE A N 1
ATOM 551 C CA . ILE A 1 77 ? -1.432 -4.865 -7.485 1.00 94.38 77 ILE A CA 1
ATOM 552 C C . ILE A 1 77 ? -0.106 -5.151 -8.213 1.00 94.38 77 ILE A C 1
ATOM 554 O O . ILE A 1 77 ? -0.067 -5.062 -9.438 1.00 94.38 77 ILE A O 1
ATOM 558 N N . GLY A 1 78 ? 0.955 -5.535 -7.499 1.00 93.31 78 GLY A N 1
ATOM 559 C CA . GLY A 1 78 ? 2.260 -5.901 -8.071 1.00 93.31 78 GLY A CA 1
ATOM 560 C C . GLY A 1 78 ? 2.149 -7.052 -9.067 1.00 93.31 78 GLY A C 1
ATOM 561 O O . GLY A 1 78 ? 2.535 -6.952 -10.234 1.00 93.31 78 GLY A O 1
ATOM 562 N N . LEU A 1 79 ? 1.502 -8.133 -8.638 1.00 93.38 79 LEU A N 1
ATOM 563 C CA . LEU A 1 79 ? 1.274 -9.303 -9.475 1.00 93.38 79 LEU A CA 1
ATOM 564 C C . LEU A 1 79 ? 0.432 -8.973 -10.713 1.00 93.38 79 LEU A C 1
ATOM 566 O O . LEU A 1 79 ? 0.834 -9.278 -11.835 1.00 93.38 79 LEU A O 1
ATOM 570 N N . VAL A 1 80 ? -0.740 -8.366 -10.525 1.00 91.94 80 VAL A N 1
ATOM 571 C CA . VAL A 1 80 ? -1.750 -8.228 -11.583 1.00 91.94 80 VAL A CA 1
ATOM 572 C C . VAL A 1 80 ? -1.534 -6.982 -12.437 1.00 91.94 80 VAL A C 1
ATOM 574 O O . VAL A 1 80 ? -1.517 -7.095 -13.659 1.00 91.94 80 VAL A O 1
ATOM 577 N N . LEU A 1 81 ? -1.371 -5.806 -11.825 1.00 90.38 81 LEU A N 1
ATOM 578 C CA . LEU A 1 81 ? -1.272 -4.536 -12.556 1.00 90.38 81 LEU A CA 1
ATOM 579 C C . LEU A 1 81 ? 0.143 -4.275 -13.074 1.00 90.38 81 LEU A C 1
ATOM 581 O O . LEU A 1 81 ? 0.297 -3.816 -14.204 1.00 90.38 81 LEU A O 1
ATOM 585 N N . PHE A 1 82 ? 1.172 -4.592 -12.284 1.00 90.81 82 PHE A N 1
ATOM 586 C CA . PHE A 1 82 ? 2.570 -4.421 -12.701 1.00 90.81 82 PHE A CA 1
ATOM 587 C C . PHE A 1 82 ? 3.147 -5.647 -13.427 1.00 90.81 82 PHE A C 1
ATOM 589 O O . PHE A 1 82 ? 4.250 -5.585 -13.974 1.00 90.81 82 PHE A O 1
ATOM 596 N N . GLY A 1 83 ? 2.395 -6.752 -13.500 1.00 89.56 83 GLY A N 1
ATOM 597 C CA . GLY A 1 83 ? 2.794 -7.947 -14.244 1.00 89.56 83 GLY A CA 1
ATOM 598 C C . GLY A 1 83 ? 4.042 -8.621 -13.668 1.00 89.56 83 GLY A C 1
ATOM 599 O O . GLY A 1 83 ? 4.845 -9.191 -14.414 1.00 89.56 83 GLY A O 1
ATOM 600 N N . GLU A 1 84 ? 4.228 -8.550 -12.349 1.00 91.06 84 GLU A N 1
ATOM 601 C CA . GLU A 1 84 ? 5.447 -9.005 -11.674 1.00 91.06 84 GLU A CA 1
ATOM 602 C C . GLU A 1 84 ? 5.568 -10.530 -11.553 1.00 91.06 84 GLU A C 1
ATOM 604 O O . GLU A 1 84 ? 6.592 -11.026 -11.088 1.00 91.06 84 GLU A O 1
ATOM 609 N N . TRP A 1 85 ? 4.590 -11.297 -12.053 1.00 90.50 85 TRP A N 1
ATOM 610 C CA . TRP A 1 85 ? 4.630 -12.768 -12.107 1.00 90.50 85 TRP A CA 1
ATOM 611 C C . TRP A 1 85 ? 5.941 -13.324 -12.671 1.00 90.50 85 TRP A C 1
ATOM 613 O O . TRP A 1 85 ? 6.428 -14.354 -12.215 1.00 90.50 85 TRP A O 1
ATOM 623 N N . LYS A 1 86 ? 6.535 -12.632 -13.650 1.00 89.00 86 LYS A N 1
ATOM 624 C CA . LYS A 1 86 ? 7.784 -13.050 -14.304 1.00 89.00 86 LYS A CA 1
ATOM 625 C C . LYS A 1 86 ? 9.039 -12.882 -13.438 1.00 89.00 86 LYS A C 1
ATOM 627 O O . LYS A 1 86 ? 10.079 -13.431 -13.783 1.00 89.00 86 LYS A O 1
ATOM 632 N N . TYR A 1 87 ? 8.959 -12.115 -12.353 1.00 88.00 87 TYR A N 1
ATOM 633 C CA . TYR A 1 87 ? 10.078 -11.850 -11.445 1.00 88.00 87 TYR A CA 1
ATOM 634 C C . TYR A 1 87 ? 10.041 -12.719 -10.182 1.00 88.00 87 TYR A C 1
ATOM 636 O O . TYR A 1 87 ? 10.936 -12.619 -9.345 1.00 88.00 87 TYR A O 1
ATOM 644 N N . ILE A 1 88 ? 9.017 -13.565 -10.036 1.00 91.31 88 ILE A N 1
ATOM 645 C CA . ILE A 1 88 ? 8.757 -14.315 -8.809 1.00 91.31 88 ILE A CA 1
ATOM 646 C C . ILE A 1 88 ? 9.155 -15.773 -8.994 1.00 91.31 88 ILE A C 1
ATOM 648 O O . ILE A 1 88 ? 8.693 -16.472 -9.892 1.00 91.31 88 ILE A O 1
ATOM 652 N N . THR A 1 89 ? 10.017 -16.244 -8.100 1.00 93.69 89 THR A N 1
ATOM 653 C CA . THR A 1 89 ? 10.393 -17.658 -8.009 1.00 93.69 89 THR A CA 1
ATOM 654 C C . THR A 1 89 ? 9.314 -18.474 -7.292 1.00 93.69 89 THR A C 1
ATOM 656 O O . THR A 1 89 ? 8.570 -17.952 -6.460 1.00 93.69 89 THR A O 1
ATOM 659 N N . ASN A 1 90 ? 9.278 -19.790 -7.526 1.00 92.12 90 ASN A N 1
ATOM 660 C CA . ASN A 1 90 ? 8.342 -20.692 -6.838 1.00 92.12 90 ASN A CA 1
ATOM 661 C C . ASN A 1 90 ? 8.448 -20.600 -5.303 1.00 92.12 90 ASN A C 1
ATOM 663 O O . ASN A 1 90 ? 7.436 -20.661 -4.610 1.00 92.12 90 ASN A O 1
ATOM 667 N N . LEU A 1 91 ? 9.658 -20.402 -4.766 1.00 94.56 91 LEU A N 1
ATOM 668 C CA . LEU A 1 91 ? 9.871 -20.249 -3.324 1.00 94.56 91 LEU A CA 1
ATOM 669 C C . LEU A 1 91 ? 9.273 -18.938 -2.788 1.00 94.56 91 LEU A C 1
ATOM 671 O O . LEU A 1 91 ? 8.657 -18.936 -1.724 1.00 94.56 91 LEU A O 1
ATOM 675 N N . GLN A 1 92 ? 9.408 -17.834 -3.528 1.00 93.12 92 GLN A N 1
ATOM 676 C CA . GLN A 1 92 ? 8.776 -16.559 -3.170 1.00 93.12 92 GLN A CA 1
ATOM 677 C C . GLN A 1 92 ? 7.253 -16.660 -3.234 1.00 93.12 92 GLN A C 1
ATOM 679 O O . GLN A 1 92 ? 6.587 -16.175 -2.325 1.00 93.12 92 GLN A O 1
ATOM 684 N N . LEU A 1 93 ? 6.702 -17.353 -4.234 1.00 92.56 93 LEU A N 1
ATOM 685 C CA . LEU A 1 93 ? 5.262 -17.597 -4.325 1.00 92.56 93 LEU A CA 1
ATOM 686 C C . LEU A 1 93 ? 4.741 -18.390 -3.114 1.00 92.56 93 LEU A C 1
ATOM 688 O O . LEU A 1 93 ? 3.712 -18.035 -2.540 1.00 92.56 93 LEU A O 1
ATOM 692 N N . MET A 1 94 ? 5.477 -19.416 -2.671 1.00 94.56 94 MET A N 1
ATOM 693 C CA . MET A 1 94 ? 5.161 -20.139 -1.432 1.00 94.56 94 MET A CA 1
ATOM 694 C C . MET A 1 94 ? 5.233 -19.224 -0.202 1.00 94.56 94 MET A C 1
ATOM 696 O O . MET A 1 94 ? 4.344 -19.269 0.647 1.00 94.56 94 MET A O 1
ATOM 700 N N . GLY A 1 95 ? 6.257 -18.371 -0.117 1.00 94.50 95 GLY A N 1
ATOM 701 C CA . GLY A 1 95 ? 6.402 -17.371 0.944 1.00 94.50 95 GLY A CA 1
ATOM 702 C C . GLY A 1 95 ? 5.229 -16.391 1.002 1.00 94.50 95 GLY A C 1
ATOM 703 O O . GLY A 1 95 ? 4.669 -16.162 2.073 1.00 94.50 95 GLY A O 1
ATOM 704 N N . MET A 1 96 ? 4.804 -15.877 -0.152 1.00 94.56 96 MET A N 1
ATOM 705 C CA . MET A 1 96 ? 3.623 -15.021 -0.275 1.00 94.56 96 MET A CA 1
ATOM 706 C C . MET A 1 96 ? 2.361 -15.763 0.177 1.00 94.56 96 MET A C 1
ATOM 708 O O . MET A 1 96 ? 1.593 -15.222 0.965 1.00 94.56 96 MET A O 1
ATOM 712 N N . GLY A 1 97 ? 2.181 -17.024 -0.231 1.00 93.81 97 GLY A N 1
ATOM 713 C CA . GLY A 1 97 ? 1.067 -17.862 0.224 1.00 93.81 97 GLY A CA 1
ATOM 714 C C . GLY A 1 97 ? 1.031 -18.040 1.747 1.00 93.81 97 GLY A C 1
ATOM 715 O O . GLY A 1 97 ? -0.021 -17.880 2.363 1.00 93.81 97 GLY A O 1
ATOM 716 N N . MET A 1 98 ? 2.183 -18.294 2.376 1.00 94.62 98 MET A N 1
ATOM 717 C CA . MET A 1 98 ? 2.293 -18.376 3.839 1.00 94.62 98 MET A CA 1
ATOM 718 C C . MET A 1 98 ? 1.973 -17.041 4.524 1.00 94.62 98 MET A C 1
ATOM 720 O O . MET A 1 98 ? 1.294 -17.037 5.552 1.00 94.62 98 MET A O 1
ATOM 724 N N . ALA A 1 99 ? 2.395 -15.914 3.944 1.00 93.19 99 ALA A N 1
ATOM 725 C CA . ALA A 1 99 ? 2.034 -14.588 4.442 1.00 93.19 99 ALA A CA 1
ATOM 726 C C . ALA A 1 99 ? 0.516 -14.353 4.378 1.00 93.19 99 ALA A C 1
ATOM 728 O O . ALA A 1 99 ? -0.063 -13.890 5.360 1.00 93.19 99 ALA A O 1
ATOM 729 N N . VAL A 1 100 ? -0.149 -14.745 3.282 1.00 93.25 100 VAL A N 1
ATOM 730 C CA . VAL A 1 100 ? -1.616 -14.668 3.175 1.00 93.25 100 VAL A CA 1
ATOM 731 C C . VAL A 1 100 ? -2.290 -15.489 4.272 1.00 93.25 100 VAL A C 1
ATOM 733 O O . VAL A 1 100 ? -3.194 -14.985 4.935 1.00 93.25 100 VAL A O 1
ATOM 736 N N . ILE A 1 101 ? -1.836 -16.722 4.516 1.00 92.81 101 ILE A N 1
ATOM 737 C CA . ILE A 1 101 ? -2.384 -17.571 5.587 1.00 92.81 101 ILE A CA 1
ATOM 738 C C . ILE A 1 101 ? -2.214 -16.896 6.955 1.00 92.81 101 ILE A C 1
ATOM 740 O O . ILE A 1 101 ? -3.172 -16.826 7.723 1.00 92.81 101 ILE A O 1
ATOM 744 N N . GLY A 1 102 ? -1.025 -16.362 7.252 1.00 90.19 102 GLY A N 1
ATOM 745 C CA . GLY A 1 102 ? -0.760 -15.644 8.502 1.00 90.19 102 GLY A CA 1
ATOM 746 C C . GLY A 1 102 ? -1.671 -14.429 8.694 1.00 90.19 102 GLY A C 1
ATOM 747 O O . GLY A 1 102 ? -2.230 -14.239 9.774 1.00 90.19 102 GLY A O 1
ATOM 748 N N . ILE A 1 103 ? -1.889 -13.657 7.629 1.00 90.12 103 ILE A N 1
ATOM 749 C CA . ILE A 1 103 ? -2.798 -12.506 7.624 1.00 90.12 103 ILE A CA 1
ATOM 750 C C . ILE A 1 103 ? -4.245 -12.947 7.867 1.00 90.12 103 ILE A C 1
ATOM 752 O O . ILE A 1 103 ? -4.931 -12.363 8.704 1.00 90.12 103 ILE A O 1
ATOM 756 N N . VAL A 1 104 ? -4.717 -13.998 7.191 1.00 87.94 104 VAL A N 1
ATOM 757 C CA . VAL A 1 104 ? -6.074 -14.526 7.402 1.00 87.94 104 VAL A CA 1
ATOM 758 C C . VAL A 1 104 ? -6.258 -14.955 8.857 1.00 87.94 104 VAL A C 1
ATOM 760 O O . VAL A 1 104 ? -7.239 -14.555 9.480 1.00 87.94 104 VAL A O 1
ATOM 763 N N . LEU A 1 105 ? -5.295 -15.688 9.426 1.00 86.69 105 LEU A N 1
ATOM 764 C CA . LEU A 1 105 ? -5.329 -16.104 10.831 1.00 86.69 105 LEU A CA 1
ATOM 765 C C . LEU A 1 105 ? -5.395 -14.905 11.786 1.00 86.69 105 LEU A C 1
ATOM 767 O O . LEU A 1 105 ? -6.177 -14.917 12.740 1.00 86.69 105 LEU A O 1
ATOM 771 N N . MET A 1 106 ? -4.625 -13.852 11.506 1.00 82.12 106 MET A N 1
ATOM 772 C CA . MET A 1 106 ? -4.633 -12.612 12.282 1.00 82.12 106 MET A CA 1
ATOM 773 C C . MET A 1 106 ? -5.991 -11.895 12.221 1.00 82.12 106 MET A C 1
ATOM 775 O O . MET A 1 106 ? -6.458 -11.372 13.231 1.00 82.12 106 MET A O 1
ATOM 779 N N . LEU A 1 107 ? -6.645 -11.904 11.058 1.00 80.06 107 LEU A N 1
ATOM 780 C CA . LEU A 1 107 ? -7.926 -11.230 10.835 1.00 80.06 107 LEU A CA 1
ATOM 781 C C . LEU A 1 107 ? -9.143 -12.047 11.302 1.00 80.06 107 LEU A C 1
ATOM 783 O O . LEU A 1 107 ? -10.182 -11.464 11.596 1.00 80.06 107 LEU A O 1
ATOM 787 N N . THR A 1 108 ? -9.035 -13.375 11.419 1.00 74.94 108 THR A N 1
ATOM 788 C CA . THR A 1 108 ? -10.158 -14.255 11.814 1.00 74.94 108 THR A CA 1
ATOM 789 C C . THR A 1 108 ? -10.611 -14.151 13.276 1.00 74.94 108 THR A C 1
ATOM 791 O O . THR A 1 108 ? -11.602 -14.781 13.640 1.00 74.94 108 THR A O 1
ATOM 794 N N . ARG A 1 109 ? -9.927 -13.387 14.140 1.00 52.75 109 ARG A N 1
ATOM 795 C CA . ARG A 1 109 ? -10.181 -13.374 15.595 1.00 52.75 109 ARG A CA 1
ATOM 796 C C . ARG A 1 109 ? -10.820 -12.090 16.147 1.00 52.75 109 ARG A C 1
ATOM 798 O O . ARG A 1 109 ? -10.513 -11.702 17.275 1.00 52.75 109 ARG A O 1
ATOM 805 N N . HIS A 1 110 ? -11.742 -11.474 15.401 1.00 47.06 110 HIS A N 1
ATOM 806 C CA . HIS A 1 110 ? -12.558 -10.348 15.879 1.00 47.06 110 HIS A CA 1
ATOM 807 C C . HIS A 1 110 ? -14.014 -10.386 15.415 1.00 47.06 110 HIS A C 1
ATOM 809 O O . HIS A 1 110 ? -14.249 -10.544 14.199 1.00 47.06 110 HIS A O 1
#

Sequence (110 aa):
MTIPSWLAIAVAVAVAASANSVAALWAGDKLSPIYLPLLLILSPLVFVTFGIVTTSKGLSIASGVIDSLLVLTTMFIGLVLFGEWKYITNLQLMGMGMAVIGIVLMLTRH

pLDDT: mean 90.32, std 8.67, range [47.06, 97.06]

Secondary structure (DSSP, 8-state):
--HHHHHHHHHHHHHHHHHHHHHHHHHHTTT-GGGHHHHHHHHHHHHHHHHHHHHHH-HHHHHHHHHHHHHHHHHHHHHHTS-GGGG--HHHHHHHHHHHHHHHHHHTT-